Protein AF-A0AB38S8Y3-F1 (afdb_monomer)

pLDDT: mean 78.62, std 20.56, range [37.22, 97.81]

Mean predicted aligned error: 13.57 Å

Secondary structure (DSSP, 8-state):
-----------HHHHHHHHHHHHHHHTT-----------S--PPEEEEETTEEEEE-TT-EEEEEETTEEEEEEEETTEEEETTEEESSHHHHHHHHHHHH-TT-----HHHH-EEEETTEEEEGGGG--

Structure (mmCIF, N/CA/C/O backbone):
data_AF-A0AB38S8Y3-F1
#
_entry.id   AF-A0AB38S8Y3-F1
#
loop_
_atom_site.group_PDB
_atom_site.id
_atom_site.type_symbol
_atom_site.label_atom_id
_atom_site.label_alt_id
_atom_site.label_comp_id
_atom_site.label_asym_id
_atom_site.label_entity_id
_atom_site.label_seq_id
_atom_site.pdbx_PDB_ins_code
_atom_site.Cartn_x
_atom_site.Cartn_y
_atom_site.Cartn_z
_atom_site.occupancy
_atom_site.B_iso_or_equiv
_atom_site.auth_seq_id
_atom_site.auth_comp_id
_atom_site.auth_asym_id
_atom_site.auth_atom_id
_atom_site.pdbx_PDB_model_num
ATOM 1 N N . MET A 1 1 ? -21.973 30.486 16.111 1.00 38.88 1 MET A N 1
ATOM 2 C CA . MET A 1 1 ? -21.300 31.782 16.331 1.00 38.88 1 MET A CA 1
ATOM 3 C C . MET A 1 1 ? -20.128 31.829 15.366 1.00 38.88 1 MET A C 1
ATOM 5 O O . MET A 1 1 ? -19.155 31.127 15.594 1.00 38.88 1 MET A O 1
ATOM 9 N N . SER A 1 2 ? 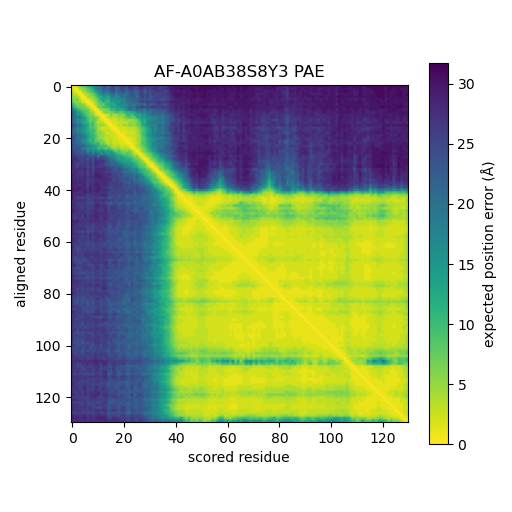-20.275 32.545 14.250 1.00 38.59 2 SER A N 1
ATOM 10 C CA . SER A 1 2 ? -19.247 32.667 13.209 1.00 38.59 2 SER A CA 1
ATOM 11 C C . SER A 1 2 ? -18.833 34.130 13.134 1.00 38.59 2 SER A C 1
ATOM 13 O O . SER A 1 2 ? -19.662 34.977 12.810 1.00 38.59 2 SER A O 1
ATOM 15 N N . ASN A 1 3 ? -17.578 34.436 13.460 1.00 38.09 3 ASN A N 1
ATOM 16 C CA . ASN A 1 3 ? -17.038 35.785 13.316 1.00 38.09 3 ASN A CA 1
ATOM 17 C C . ASN A 1 3 ? -16.595 35.981 11.863 1.00 38.09 3 ASN A C 1
ATOM 19 O O . ASN A 1 3 ? -15.594 35.409 11.443 1.00 38.09 3 ASN A O 1
ATOM 23 N N . SER A 1 4 ? -17.346 36.782 11.105 1.00 45.00 4 SER A N 1
ATOM 24 C CA . SER A 1 4 ? -16.906 37.304 9.807 1.00 45.00 4 SER A CA 1
ATOM 25 C C . SER A 1 4 ? -16.337 38.700 10.036 1.00 45.00 4 SER A C 1
ATOM 27 O O . SER A 1 4 ? -17.055 39.585 10.497 1.00 45.00 4 SER A O 1
ATOM 29 N N . ILE A 1 5 ? -15.045 38.888 9.769 1.00 44.38 5 ILE A N 1
ATOM 30 C CA . ILE A 1 5 ? -14.406 40.207 9.802 1.00 44.38 5 ILE A CA 1
ATOM 31 C C . ILE A 1 5 ? -14.451 40.762 8.378 1.00 44.38 5 ILE A C 1
ATOM 33 O O . ILE A 1 5 ? -13.803 40.223 7.483 1.00 44.38 5 ILE A O 1
ATOM 37 N N . THR A 1 6 ? -15.223 41.826 8.166 1.00 45.88 6 THR A N 1
ATOM 38 C CA . THR A 1 6 ? -15.308 42.536 6.884 1.00 45.88 6 THR A CA 1
ATOM 39 C C . THR A 1 6 ? -14.325 43.706 6.899 1.00 45.88 6 THR A C 1
ATOM 41 O O . THR A 1 6 ? -14.479 44.627 7.700 1.00 45.88 6 THR A O 1
ATOM 44 N N . PHE A 1 7 ? -13.317 43.691 6.025 1.00 46.94 7 PHE A N 1
ATOM 45 C CA . PHE A 1 7 ? -12.397 44.816 5.838 1.00 46.94 7 PHE A CA 1
ATOM 46 C C . PHE A 1 7 ? -12.898 45.702 4.693 1.00 46.94 7 PHE A C 1
ATOM 48 O O . PHE A 1 7 ? -12.947 45.264 3.547 1.00 46.94 7 PHE A O 1
ATOM 55 N N . ASN A 1 8 ? -13.269 46.947 5.000 1.00 49.44 8 ASN A N 1
ATOM 56 C CA . ASN A 1 8 ? -13.592 47.960 3.995 1.00 49.44 8 ASN A CA 1
ATOM 57 C C . ASN A 1 8 ? -12.302 48.715 3.641 1.00 49.44 8 ASN A C 1
ATOM 59 O O . ASN A 1 8 ? -11.798 49.487 4.455 1.00 49.44 8 ASN A O 1
ATOM 63 N N . VAL A 1 9 ? -11.743 48.461 2.456 1.00 50.75 9 VAL A N 1
ATOM 64 C CA . VAL A 1 9 ? -10.497 49.091 1.988 1.00 50.75 9 VAL A CA 1
ATOM 65 C C . VAL A 1 9 ? -10.852 50.165 0.956 1.00 50.75 9 VAL A C 1
ATOM 67 O O . VAL A 1 9 ? -11.151 49.848 -0.190 1.00 50.75 9 VAL A O 1
ATOM 70 N N . THR A 1 10 ? -10.860 51.436 1.366 1.00 55.34 10 THR A N 1
ATOM 71 C CA . THR A 1 10 ? -11.235 52.597 0.525 1.00 55.34 10 THR A CA 1
ATOM 72 C C . THR A 1 10 ? -10.050 53.280 -0.170 1.00 55.34 10 THR A C 1
ATOM 74 O O . THR A 1 10 ? -10.216 54.347 -0.755 1.00 55.34 10 THR A O 1
ATOM 77 N N . ASP A 1 11 ? -8.857 52.689 -0.115 1.00 53.06 11 ASP A N 1
ATOM 78 C CA . ASP A 1 11 ? -7.635 53.255 -0.691 1.00 53.06 11 ASP A CA 1
ATOM 79 C C . ASP A 1 11 ? -7.124 52.349 -1.832 1.00 53.06 11 ASP A C 1
ATOM 81 O O . ASP A 1 11 ? -6.842 51.168 -1.591 1.00 53.06 11 ASP A O 1
ATOM 85 N N . PRO A 1 12 ? -7.019 52.854 -3.079 1.00 54.62 12 PRO A N 1
ATOM 86 C CA . PRO A 1 12 ? -6.633 52.048 -4.236 1.00 54.62 12 PRO A CA 1
ATOM 87 C C . PRO A 1 12 ? -5.191 51.527 -4.153 1.00 54.62 12 PRO A C 1
ATOM 89 O O . PRO A 1 12 ? -4.890 50.493 -4.750 1.00 54.62 12 PRO A O 1
ATOM 92 N N . VAL A 1 13 ? -4.304 52.179 -3.390 1.00 54.59 13 VAL A N 1
ATOM 93 C CA . VAL A 1 13 ? -2.920 51.719 -3.191 1.00 54.59 13 VAL A CA 1
ATOM 94 C C . VAL A 1 13 ? -2.887 50.550 -2.207 1.00 54.59 13 VAL A C 1
ATOM 96 O O . VAL A 1 13 ? -2.222 49.545 -2.468 1.00 54.59 13 VAL A O 1
ATOM 99 N N . LEU A 1 14 ? -3.670 50.624 -1.123 1.00 55.47 14 LEU A N 1
ATOM 100 C CA . LEU A 1 14 ? -3.836 49.495 -0.202 1.00 55.47 14 LEU A CA 1
ATOM 101 C C . LEU A 1 14 ? -4.561 48.322 -0.867 1.00 55.47 14 LEU A C 1
ATOM 103 O O . LEU A 1 14 ? -4.187 47.180 -0.629 1.00 55.47 14 LEU A O 1
ATOM 107 N N . ALA A 1 15 ? -5.561 48.574 -1.714 1.00 55.47 15 ALA A N 1
ATOM 108 C CA . ALA A 1 15 ? -6.262 47.516 -2.442 1.00 55.47 15 ALA A CA 1
ATOM 109 C C . ALA A 1 15 ? -5.309 46.731 -3.359 1.00 55.47 15 ALA A C 1
ATOM 111 O O . ALA A 1 15 ? -5.389 45.506 -3.431 1.00 55.47 15 ALA A O 1
ATOM 112 N N . MET A 1 16 ? -4.357 47.417 -3.999 1.00 54.19 16 MET A N 1
ATOM 113 C CA . MET A 1 16 ? -3.356 46.790 -4.862 1.00 54.19 16 MET A CA 1
ATOM 114 C C . MET A 1 16 ? -2.301 46.015 -4.058 1.00 54.19 16 MET A C 1
ATOM 116 O O . MET A 1 16 ? -1.932 44.910 -4.445 1.00 54.19 16 MET A O 1
ATOM 120 N N . GLN A 1 17 ? -1.878 46.530 -2.897 1.00 55.34 17 GLN A N 1
ATOM 121 C CA . GLN A 1 17 ? -0.973 45.815 -1.988 1.00 55.34 17 GLN A CA 1
ATOM 122 C C . GLN A 1 17 ? -1.639 44.598 -1.336 1.00 55.34 17 GLN A C 1
ATOM 124 O O . GLN A 1 17 ? -0.997 43.562 -1.192 1.00 55.34 17 GLN A O 1
ATOM 129 N N . VAL A 1 18 ? -2.925 44.686 -0.982 1.00 57.38 18 VAL A N 1
ATOM 130 C CA . VAL A 1 18 ? -3.715 43.558 -0.464 1.00 57.38 18 VAL A CA 1
ATOM 131 C C . VAL A 1 18 ? -3.959 42.519 -1.561 1.00 57.38 18 VAL A C 1
ATOM 133 O O . VAL A 1 18 ? -3.810 41.332 -1.290 1.00 57.38 18 VAL A O 1
ATOM 136 N N . ALA A 1 19 ? -4.238 42.927 -2.804 1.00 56.19 19 ALA A N 1
ATOM 137 C CA . ALA A 1 19 ? -4.345 42.008 -3.939 1.00 56.19 19 ALA A CA 1
ATOM 138 C C . ALA A 1 19 ? -3.008 41.312 -4.252 1.00 56.19 19 ALA A C 1
ATOM 140 O O . ALA A 1 19 ? -2.989 40.110 -4.501 1.00 56.19 19 ALA A O 1
ATOM 141 N N . GLU A 1 20 ? -1.880 42.024 -4.175 1.00 56.47 20 GLU A N 1
ATOM 142 C CA . GLU A 1 20 ? -0.549 41.430 -4.339 1.00 56.47 20 GLU A CA 1
ATOM 143 C C . GLU A 1 20 ? -0.200 40.489 -3.172 1.00 56.47 20 GLU A C 1
ATOM 145 O O . GLU A 1 20 ? 0.420 39.444 -3.375 1.00 56.47 20 GLU A O 1
ATOM 150 N N . LEU A 1 21 ? -0.640 40.808 -1.949 1.00 54.50 21 LEU A N 1
ATOM 151 C CA . LEU A 1 21 ? -0.472 39.946 -0.781 1.00 54.50 21 LEU A CA 1
ATOM 152 C C . LEU A 1 21 ? -1.321 38.669 -0.892 1.00 54.50 21 LEU A C 1
ATOM 154 O O . LEU A 1 21 ? -0.808 37.593 -0.596 1.00 54.50 21 LEU A O 1
ATOM 158 N N . ILE A 1 22 ? -2.569 38.769 -1.370 1.00 57.31 22 ILE A N 1
ATOM 159 C CA . ILE A 1 22 ? -3.446 37.623 -1.665 1.00 57.31 22 ILE A CA 1
ATOM 160 C C . ILE A 1 22 ? -2.842 36.780 -2.794 1.00 57.31 22 ILE A C 1
ATOM 162 O O . ILE A 1 22 ? -2.685 35.578 -2.613 1.00 57.31 22 ILE A O 1
ATOM 166 N N . ALA A 1 23 ? -2.371 37.385 -3.889 1.00 55.56 23 ALA A N 1
ATOM 167 C CA . ALA A 1 23 ? -1.695 36.668 -4.975 1.00 55.56 23 ALA A CA 1
ATOM 168 C C . ALA A 1 23 ? -0.396 35.973 -4.514 1.00 55.56 23 ALA A C 1
ATOM 170 O O . ALA A 1 23 ? -0.067 34.885 -4.984 1.00 55.56 23 ALA A O 1
ATOM 171 N N . ARG A 1 24 ? 0.339 36.551 -3.552 1.00 51.84 24 ARG A N 1
ATOM 172 C CA . ARG A 1 24 ? 1.518 35.917 -2.930 1.00 51.84 24 ARG A CA 1
ATOM 173 C C . ARG A 1 24 ? 1.157 34.808 -1.935 1.00 51.84 24 ARG A C 1
ATOM 175 O O . ARG A 1 24 ? 1.982 33.917 -1.730 1.00 51.84 24 ARG A O 1
ATOM 182 N N . TYR A 1 25 ? -0.028 34.851 -1.322 1.00 47.56 25 TYR A N 1
ATOM 183 C CA . TYR A 1 25 ? -0.520 33.816 -0.404 1.00 47.56 25 TYR A CA 1
ATOM 184 C C . TYR A 1 25 ? -1.177 32.648 -1.156 1.00 47.56 25 TYR A C 1
ATOM 186 O O . TYR A 1 25 ? -0.935 31.493 -0.818 1.00 47.56 25 TYR A O 1
ATOM 194 N N . GLU A 1 26 ? -1.904 32.924 -2.240 1.00 49.19 26 GLU A N 1
ATOM 195 C CA . GLU A 1 26 ? -2.407 31.914 -3.182 1.00 49.19 26 GLU A CA 1
ATOM 196 C C . GLU A 1 26 ? -1.280 31.343 -4.067 1.00 49.19 26 GLU A C 1
ATOM 198 O O . GLU A 1 26 ? -1.340 30.195 -4.501 1.00 49.19 26 GLU A O 1
ATOM 203 N N . GLY A 1 27 ? -0.187 32.094 -4.252 1.00 43.66 27 GLY A N 1
ATOM 204 C CA . GLY A 1 27 ? 1.024 31.688 -4.975 1.00 43.66 27 GLY A CA 1
ATOM 205 C C . GLY A 1 27 ? 2.055 30.887 -4.165 1.00 43.66 27 GLY A C 1
ATOM 206 O O . GLY A 1 27 ? 3.132 30.584 -4.679 1.00 43.66 27 GLY A O 1
ATOM 207 N N . LYS A 1 28 ? 1.760 30.525 -2.909 1.00 42.38 28 LYS A N 1
ATOM 208 C CA . LYS A 1 28 ? 2.576 29.600 -2.098 1.00 42.38 28 LYS A CA 1
ATOM 209 C C . LYS A 1 28 ? 1.767 28.394 -1.637 1.00 42.38 28 LYS A C 1
ATOM 211 O O . LYS A 1 28 ? 1.868 27.949 -0.49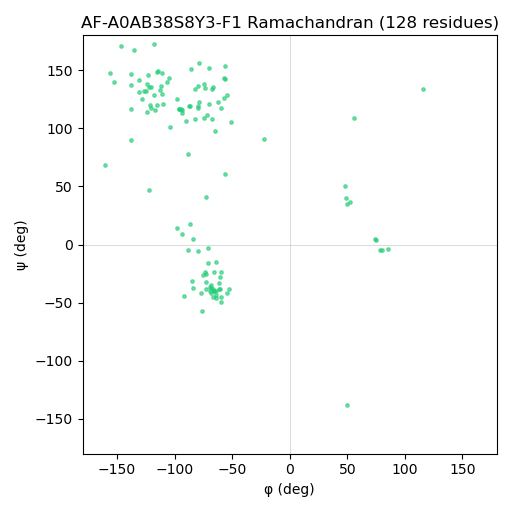7 1.00 42.38 28 LYS A O 1
ATOM 216 N N . SER A 1 29 ? 1.026 27.802 -2.567 1.00 37.22 29 SER A N 1
ATOM 217 C CA . SER A 1 29 ? 0.767 26.372 -2.488 1.00 37.22 29 SER A CA 1
ATOM 218 C C . SER A 1 29 ? 2.100 25.640 -2.668 1.00 37.22 29 SER A C 1
ATOM 220 O O . SER A 1 29 ? 2.569 25.420 -3.779 1.00 37.22 29 SER A O 1
ATOM 222 N N . THR A 1 30 ? 2.726 25.238 -1.563 1.00 44.03 30 THR A N 1
ATOM 223 C CA . THR A 1 30 ? 3.696 24.134 -1.540 1.00 44.03 30 THR A CA 1
ATOM 224 C C . THR A 1 30 ? 2.976 22.787 -1.688 1.00 44.03 30 THR A C 1
ATOM 226 O O . THR A 1 30 ? 3.320 21.803 -1.035 1.00 44.03 30 THR A O 1
ATOM 229 N N . ALA A 1 31 ? 1.966 22.716 -2.560 1.00 47.56 31 ALA A N 1
ATOM 230 C CA . ALA A 1 31 ? 1.571 21.448 -3.137 1.00 47.56 31 ALA A CA 1
ATOM 231 C C . ALA A 1 31 ? 2.721 20.990 -4.048 1.00 47.56 31 ALA A C 1
ATOM 233 O O . ALA A 1 31 ? 3.254 21.800 -4.815 1.00 47.56 31 ALA A O 1
ATOM 234 N N . PRO A 1 32 ? 3.158 19.723 -3.976 1.00 37.97 32 PRO A N 1
ATOM 235 C CA . PRO A 1 32 ? 4.107 19.217 -4.950 1.00 37.97 32 PRO A CA 1
ATOM 236 C C . PRO A 1 32 ? 3.488 19.408 -6.334 1.00 37.97 32 PRO A C 1
ATOM 238 O O . PRO A 1 32 ? 2.356 18.992 -6.554 1.00 37.97 32 PRO A O 1
ATOM 241 N N . LYS A 1 33 ? 4.238 20.080 -7.213 1.00 37.69 33 LYS A N 1
ATOM 242 C CA . LYS A 1 33 ? 4.028 20.241 -8.656 1.00 37.69 33 LYS A CA 1
ATOM 243 C C . LYS A 1 33 ? 3.148 19.124 -9.239 1.00 37.69 33 LYS A C 1
ATOM 245 O O . LYS A 1 33 ? 3.649 18.079 -9.649 1.00 37.69 33 LYS A O 1
ATOM 250 N N . ALA A 1 34 ? 1.839 19.351 -9.257 1.00 48.50 34 ALA A N 1
ATOM 251 C CA . ALA A 1 34 ? 0.868 18.474 -9.884 1.00 48.50 34 ALA A CA 1
ATOM 252 C C . ALA A 1 34 ? 0.734 18.915 -11.337 1.00 48.50 34 ALA A C 1
ATOM 254 O O . ALA A 1 34 ? -0.192 19.633 -11.678 1.00 48.50 34 ALA A O 1
ATOM 255 N N . GLU A 1 35 ? 1.702 18.545 -12.174 1.00 49.81 35 GLU A N 1
ATOM 256 C CA . GLU A 1 35 ? 1.581 18.700 -13.627 1.00 49.81 35 GLU A CA 1
ATOM 257 C C . GLU A 1 35 ? 2.576 17.785 -14.347 1.00 49.81 35 GLU A C 1
ATOM 259 O O . GLU A 1 35 ? 3.558 18.203 -14.956 1.00 49.81 35 GLU A O 1
ATOM 264 N N . GLN A 1 36 ? 2.315 16.485 -14.235 1.00 40.28 36 GLN A N 1
ATOM 265 C CA . GLN A 1 36 ? 2.551 15.539 -15.319 1.00 40.28 36 GLN A CA 1
ATOM 266 C C . GLN A 1 36 ? 1.341 14.612 -15.350 1.00 40.28 36 GLN A C 1
ATOM 268 O O . GLN A 1 36 ? 1.296 13.598 -14.660 1.00 40.28 36 GLN A O 1
ATOM 273 N N . GLN A 1 37 ? 0.324 14.993 -16.117 1.00 50.59 37 GLN A N 1
ATOM 274 C CA . GLN A 1 37 ? -0.663 14.038 -16.605 1.00 50.59 37 GLN A CA 1
ATOM 275 C C . GLN A 1 37 ? 0.119 12.999 -17.431 1.00 50.59 37 GLN A C 1
ATOM 277 O O . GLN A 1 37 ? 0.773 13.402 -18.398 1.00 50.59 37 GLN A O 1
ATOM 282 N N . PRO A 1 38 ? 0.152 11.699 -17.074 1.00 49.00 38 PRO A N 1
ATOM 283 C CA . PRO A 1 38 ? 0.892 10.739 -17.875 1.00 49.00 38 PRO A CA 1
ATOM 284 C C . PRO A 1 38 ? 0.149 10.502 -19.189 1.00 49.00 38 PRO A C 1
ATOM 286 O O . PRO A 1 38 ? -0.931 9.914 -19.226 1.00 49.00 38 PRO A O 1
ATOM 289 N N . THR A 1 39 ? 0.760 10.969 -20.268 1.00 58.31 39 THR A N 1
ATOM 290 C CA . THR A 1 39 ? 0.609 10.437 -21.618 1.00 58.31 39 THR A CA 1
ATOM 291 C C . THR A 1 39 ? 0.921 8.930 -21.605 1.00 58.31 39 THR A C 1
ATOM 293 O O . THR A 1 39 ? 1.940 8.495 -21.069 1.00 58.31 39 THR A O 1
ATOM 296 N N . GLU A 1 40 ? -0.001 8.142 -22.164 1.00 60.62 40 GLU A N 1
ATOM 297 C CA . GLU A 1 40 ? 0.053 6.684 -22.372 1.00 60.62 40 GLU A CA 1
ATOM 298 C C . GLU A 1 40 ? 0.298 5.767 -21.151 1.00 60.62 40 GLU A C 1
ATOM 300 O O . GLU A 1 40 ? 1.420 5.556 -20.675 1.00 60.62 40 GLU A O 1
ATOM 305 N N . GLY A 1 41 ? -0.780 5.064 -20.783 1.00 62.28 41 GLY A N 1
ATOM 306 C CA . GLY A 1 41 ? -0.754 3.625 -20.517 1.00 62.28 41 GLY A CA 1
ATOM 307 C C . GLY A 1 41 ? -1.060 3.212 -19.082 1.00 62.28 41 GLY A C 1
ATOM 308 O O . GLY A 1 41 ? -0.452 3.734 -18.152 1.00 62.28 41 GLY A O 1
ATOM 309 N N . ASN A 1 42 ? -1.929 2.198 -18.955 1.00 81.56 42 ASN A N 1
ATOM 310 C CA . ASN A 1 42 ? -2.234 1.377 -17.774 1.00 81.56 42 ASN A CA 1
ATOM 311 C C . ASN A 1 42 ? -0.967 0.698 -17.203 1.00 81.56 42 ASN A C 1
ATOM 313 O O . ASN A 1 42 ? -0.846 -0.528 -17.196 1.00 81.56 42 ASN A O 1
ATOM 317 N N . LYS A 1 43 ? 0.021 1.492 -16.783 1.00 88.06 43 LYS A N 1
ATOM 318 C CA . LYS A 1 43 ? 1.335 1.020 -16.345 1.00 88.06 43 LYS A CA 1
ATOM 319 C C . LYS A 1 43 ? 1.217 0.359 -14.973 1.00 88.06 43 LYS A C 1
ATOM 321 O O . LYS A 1 43 ? 0.578 0.936 -14.083 1.00 88.06 43 LYS A O 1
ATOM 326 N N . PRO A 1 44 ? 1.843 -0.812 -14.775 1.00 91.12 44 PRO A N 1
ATOM 327 C CA . PRO A 1 44 ? 1.912 -1.422 -13.463 1.00 91.12 44 PRO A CA 1
ATOM 328 C C . PRO A 1 44 ? 2.835 -0.612 -12.550 1.00 91.12 44 PRO A C 1
ATOM 330 O O . PRO A 1 44 ? 3.790 0.023 -13.001 1.00 91.12 44 PRO A O 1
ATOM 333 N N . LEU A 1 45 ? 2.573 -0.665 -11.249 1.00 91.25 45 LEU A N 1
ATOM 334 C CA . LEU A 1 45 ? 3.553 -0.293 -10.239 1.00 91.25 45 LEU A CA 1
ATOM 335 C C . LEU A 1 45 ? 4.641 -1.365 -10.224 1.00 91.25 45 LEU A C 1
ATOM 337 O O . LEU A 1 45 ? 4.352 -2.536 -9.982 1.00 91.25 45 LEU A O 1
ATOM 341 N N . VAL A 1 46 ? 5.882 -0.955 -10.470 1.00 91.00 46 VAL A N 1
ATOM 342 C CA . VAL A 1 46 ? 7.048 -1.841 -10.481 1.00 91.00 46 VAL A CA 1
ATOM 343 C C . VAL A 1 46 ? 7.954 -1.485 -9.313 1.00 91.00 46 VAL A C 1
ATOM 345 O O . VAL A 1 46 ? 8.269 -0.318 -9.090 1.00 91.00 46 VAL A O 1
ATOM 348 N N . GLY A 1 47 ? 8.396 -2.497 -8.576 1.00 88.12 47 GLY A N 1
ATOM 349 C CA . GLY A 1 47 ? 9.332 -2.335 -7.473 1.00 88.12 47 GLY A CA 1
ATOM 350 C C . GLY A 1 47 ? 10.266 -3.525 -7.334 1.00 88.12 47 GLY A C 1
ATOM 351 O O . GLY A 1 47 ? 10.081 -4.561 -7.971 1.00 88.12 47 GLY A O 1
ATOM 352 N N . ILE A 1 48 ? 11.274 -3.367 -6.479 1.00 85.56 48 ILE A N 1
ATOM 353 C CA . ILE A 1 48 ? 12.170 -4.448 -6.072 1.00 85.56 48 ILE A CA 1
ATOM 354 C C . ILE A 1 48 ? 12.026 -4.644 -4.565 1.00 85.56 48 ILE A C 1
ATOM 356 O O . ILE A 1 48 ? 12.150 -3.693 -3.794 1.00 85.56 48 ILE A O 1
ATOM 360 N N . THR A 1 49 ? 11.801 -5.882 -4.140 1.00 82.00 49 THR A N 1
ATOM 361 C CA . THR A 1 49 ? 11.777 -6.282 -2.729 1.00 82.00 49 THR A CA 1
ATOM 362 C C . THR A 1 49 ? 12.503 -7.608 -2.571 1.00 82.00 49 THR A C 1
ATOM 364 O O . THR A 1 49 ? 12.367 -8.494 -3.408 1.00 82.00 49 THR A O 1
ATOM 367 N N . ASN A 1 50 ? 13.331 -7.743 -1.534 1.00 82.25 50 ASN A N 1
ATOM 368 C CA . ASN A 1 50 ? 14.160 -8.937 -1.307 1.00 82.25 50 ASN A CA 1
ATOM 369 C C . ASN A 1 50 ? 14.962 -9.387 -2.553 1.00 82.25 50 ASN A C 1
ATOM 371 O O . ASN A 1 50 ? 15.134 -10.578 -2.792 1.00 82.25 50 ASN A O 1
ATOM 375 N N . GLY A 1 51 ? 15.426 -8.430 -3.368 1.00 84.50 51 GLY A N 1
ATOM 376 C CA . GLY A 1 51 ? 16.172 -8.697 -4.607 1.00 84.50 51 GLY A CA 1
ATOM 377 C C . GLY A 1 51 ? 15.330 -9.210 -5.781 1.00 84.50 51 GLY A C 1
ATOM 378 O O . GLY A 1 51 ? 15.888 -9.528 -6.826 1.00 84.50 51 GLY A O 1
ATOM 379 N N . ARG A 1 52 ? 14.006 -9.275 -5.629 1.00 86.44 52 ARG A N 1
ATOM 380 C CA . ARG A 1 52 ? 13.058 -9.782 -6.624 1.00 86.44 52 ARG A CA 1
ATOM 381 C C . ARG A 1 52 ? 12.142 -8.682 -7.127 1.00 86.44 52 ARG A C 1
ATOM 383 O O . ARG A 1 52 ? 11.833 -7.731 -6.402 1.00 86.44 52 ARG A O 1
ATOM 390 N N . ARG A 1 53 ? 11.716 -8.811 -8.381 1.00 88.81 53 ARG A N 1
ATOM 391 C CA . ARG A 1 53 ? 10.822 -7.853 -9.027 1.00 88.81 53 ARG A CA 1
ATOM 392 C C . ARG A 1 53 ? 9.389 -8.111 -8.586 1.00 88.81 53 ARG A C 1
ATOM 394 O O . ARG A 1 53 ? 8.946 -9.249 -8.534 1.00 88.81 53 ARG A O 1
ATOM 401 N N . VAL A 1 54 ? 8.675 -7.036 -8.283 1.00 92.12 54 VAL A N 1
ATOM 402 C CA . VAL A 1 54 ? 7.237 -7.058 -8.032 1.00 92.12 54 VAL A CA 1
ATOM 403 C C . VAL A 1 54 ? 6.560 -6.147 -9.031 1.00 92.12 54 VAL A C 1
ATOM 405 O O . VAL A 1 54 ? 7.016 -5.024 -9.257 1.00 92.12 54 VAL A O 1
ATOM 408 N N . GLU A 1 55 ? 5.457 -6.631 -9.588 1.00 92.88 55 GLU A N 1
ATOM 409 C CA . GLU A 1 55 ? 4.578 -5.857 -10.450 1.00 92.88 55 GLU A CA 1
ATOM 410 C C . GLU A 1 55 ? 3.148 -5.914 -9.943 1.00 92.88 55 GLU A C 1
ATOM 412 O O . GLU A 1 55 ? 2.610 -6.984 -9.656 1.00 92.88 55 GLU A O 1
ATOM 417 N N . ILE A 1 56 ? 2.518 -4.748 -9.854 1.00 93.19 56 ILE A N 1
ATOM 418 C CA . ILE A 1 56 ? 1.109 -4.630 -9.503 1.00 93.19 56 ILE A CA 1
ATOM 419 C C . ILE A 1 56 ? 0.395 -3.919 -10.649 1.00 93.19 56 ILE A C 1
ATOM 421 O O . ILE A 1 56 ? 0.769 -2.786 -10.959 1.00 93.19 56 ILE A O 1
ATOM 425 N N . PRO A 1 57 ? -0.609 -4.545 -11.284 1.00 93.44 57 PRO A N 1
ATOM 426 C CA . PRO A 1 57 ? -1.334 -3.946 -12.397 1.00 93.44 57 PRO A CA 1
ATOM 427 C C . PRO A 1 57 ? -1.964 -2.593 -12.058 1.00 93.44 57 PRO A C 1
ATOM 429 O O . PRO A 1 57 ? -2.322 -2.309 -10.915 1.00 93.44 57 PRO A O 1
ATOM 432 N N . HIS A 1 58 ? -2.150 -1.770 -13.087 1.00 93.06 58 HIS A N 1
ATOM 433 C CA . HIS A 1 58 ? -3.005 -0.594 -12.989 1.00 93.06 58 HIS A CA 1
ATOM 434 C C . HIS A 1 58 ? -4.435 -0.978 -12.573 1.00 93.06 58 HIS A C 1
ATOM 436 O O . HIS A 1 58 ? -4.954 -2.007 -13.000 1.00 93.06 58 HIS A O 1
ATOM 442 N N . GLY A 1 59 ? -5.074 -0.135 -11.762 1.00 92.56 59 GLY A N 1
ATOM 443 C CA . GLY A 1 59 ? -6.426 -0.337 -11.247 1.00 92.56 59 GLY A CA 1
ATOM 444 C C . GLY A 1 59 ? -6.501 -1.283 -10.048 1.00 92.56 59 GLY A C 1
ATOM 445 O O . GLY A 1 59 ? -7.572 -1.437 -9.465 1.00 92.56 59 GLY A O 1
ATOM 446 N N . GLU A 1 60 ? -5.388 -1.903 -9.646 1.00 95.38 60 GLU A N 1
ATOM 447 C CA . GLU A 1 60 ? -5.372 -2.796 -8.494 1.00 95.38 60 GLU A CA 1
ATOM 448 C C . GLU A 1 60 ? -5.626 -2.029 -7.189 1.00 95.38 60 GLU A C 1
ATOM 450 O O . GLU A 1 60 ? -5.018 -0.983 -6.938 1.00 95.38 60 GLU A O 1
ATOM 455 N N . GLN A 1 61 ? -6.487 -2.586 -6.335 1.00 96.44 61 GLN A N 1
ATOM 456 C CA . GLN A 1 61 ? -6.740 -2.057 -4.999 1.00 96.44 61 GLN A CA 1
ATOM 457 C C . GLN A 1 61 ? -5.678 -2.526 -4.006 1.00 96.44 61 GLN A C 1
ATOM 459 O O . GLN A 1 61 ? -5.359 -3.713 -3.903 1.00 96.44 61 GLN A O 1
ATOM 464 N N . LEU A 1 62 ? -5.190 -1.574 -3.221 1.00 97.38 62 LEU A N 1
ATOM 465 C CA . LEU A 1 62 ? -4.337 -1.799 -2.070 1.00 97.38 62 LEU A CA 1
ATOM 466 C C . LEU A 1 62 ? -5.151 -1.616 -0.792 1.00 97.38 62 LEU A C 1
ATOM 468 O O . LEU A 1 62 ? -5.997 -0.723 -0.708 1.00 97.38 62 LEU A O 1
ATOM 472 N N . TRP A 1 63 ? -4.859 -2.429 0.216 1.00 97.81 63 TRP A N 1
ATOM 473 C CA . TRP A 1 63 ? -5.513 -2.361 1.517 1.00 97.81 63 TRP A CA 1
ATOM 474 C C . TRP A 1 63 ? -4.523 -2.537 2.664 1.00 97.81 63 TRP A C 1
ATOM 476 O O . TRP A 1 63 ? -3.551 -3.291 2.565 1.00 97.81 63 TRP A O 1
ATOM 486 N N . HIS A 1 64 ? -4.787 -1.869 3.779 1.00 97.06 64 HIS A N 1
ATOM 487 C CA . HIS A 1 64 ? -4.133 -2.136 5.051 1.00 97.06 64 HIS A CA 1
ATOM 488 C C . HIS A 1 64 ? -5.051 -1.743 6.213 1.00 97.06 64 HIS A C 1
ATOM 490 O O . HIS A 1 64 ? -5.679 -0.689 6.158 1.00 97.06 64 HIS A O 1
ATOM 496 N N . ASN A 1 65 ? -5.087 -2.543 7.280 1.00 96.38 65 ASN A N 1
ATOM 497 C CA . ASN A 1 65 ? -5.728 -2.15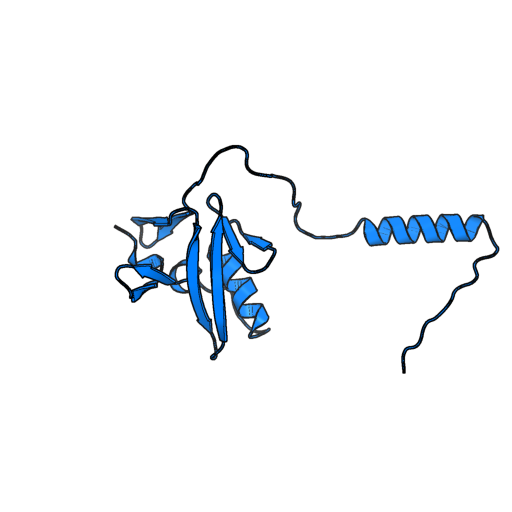0 8.535 1.00 96.38 65 ASN A CA 1
ATOM 498 C C . ASN A 1 65 ? -4.682 -1.585 9.497 1.00 96.38 65 ASN A C 1
ATOM 500 O O . ASN A 1 65 ? -3.780 -2.308 9.925 1.00 96.38 65 ASN A O 1
ATOM 504 N N . TYR A 1 66 ? -4.814 -0.310 9.855 1.00 95.12 66 TYR A N 1
ATOM 505 C CA . TYR A 1 66 ? -3.929 0.351 10.806 1.00 95.12 66 TYR A CA 1
ATOM 506 C C . TYR A 1 66 ? -4.720 0.877 11.997 1.00 95.12 66 TYR A C 1
ATOM 508 O O . TYR A 1 66 ? -5.577 1.742 11.843 1.00 95.12 66 TYR A O 1
ATOM 516 N N . LEU A 1 67 ? -4.421 0.358 13.193 1.00 94.00 67 LEU A N 1
ATOM 517 C CA . LEU A 1 67 ? -5.084 0.737 14.451 1.00 94.00 67 LEU A CA 1
ATOM 518 C C . LEU A 1 67 ? -6.623 0.642 14.386 1.00 94.00 67 LEU A C 1
ATOM 520 O O . LEU A 1 67 ? -7.324 1.460 14.973 1.00 94.00 67 LEU A O 1
ATOM 524 N N . GLY A 1 68 ? -7.146 -0.360 13.672 1.00 95.44 68 GLY A N 1
ATOM 525 C CA . GLY A 1 68 ? -8.586 -0.567 13.498 1.00 95.44 68 GLY A CA 1
ATOM 526 C C . GLY A 1 68 ? -9.211 0.233 12.353 1.00 95.44 68 GLY A C 1
ATOM 527 O O . GLY A 1 68 ? -10.384 0.024 12.061 1.00 95.44 68 GLY A O 1
ATOM 528 N N . THR A 1 69 ? -8.446 1.088 11.673 1.00 95.81 69 THR A N 1
ATOM 529 C CA . THR A 1 69 ? -8.908 1.839 10.501 1.00 95.81 69 THR A CA 1
ATOM 530 C C . THR A 1 69 ? -8.470 1.146 9.217 1.00 95.81 69 THR A C 1
ATOM 532 O O . THR A 1 69 ? -7.277 0.915 9.003 1.00 95.81 69 THR A O 1
ATOM 535 N N . ASP A 1 70 ? -9.430 0.856 8.342 1.00 96.94 70 ASP A N 1
ATOM 536 C CA . ASP A 1 70 ? -9.160 0.339 7.003 1.00 96.94 70 ASP A CA 1
ATOM 537 C C . ASP A 1 70 ? -8.740 1.469 6.060 1.00 96.94 70 ASP A C 1
ATOM 539 O O . ASP A 1 70 ? -9.453 2.453 5.864 1.00 96.94 70 ASP A O 1
ATOM 543 N N . LEU A 1 71 ? -7.559 1.315 5.471 1.00 96.75 71 LEU A N 1
ATOM 544 C CA . LEU A 1 71 ? -6.962 2.252 4.531 1.00 96.75 71 LEU A CA 1
ATOM 545 C C . LEU A 1 71 ? -6.939 1.615 3.147 1.00 96.75 71 LEU A C 1
ATOM 547 O O . LEU A 1 71 ? -6.449 0.496 2.979 1.00 96.75 71 LEU A O 1
ATOM 551 N N . HIS A 1 72 ? -7.431 2.353 2.154 1.00 97.44 72 HIS A N 1
ATOM 552 C CA . HIS A 1 72 ? -7.532 1.894 0.774 1.00 97.44 72 HIS A CA 1
ATOM 553 C C . HIS A 1 72 ? -6.777 2.825 -0.167 1.00 97.44 72 HIS A C 1
ATOM 555 O O . HIS A 1 72 ? -6.903 4.044 -0.078 1.00 97.44 72 HIS A O 1
ATOM 561 N N . ALA A 1 73 ? -6.025 2.242 -1.093 1.00 97.00 73 ALA A N 1
ATOM 562 C CA . ALA A 1 73 ? -5.356 2.961 -2.168 1.00 97.00 73 ALA A CA 1
ATOM 563 C C . ALA A 1 73 ? -5.545 2.210 -3.494 1.00 97.00 73 ALA A C 1
ATOM 565 O O . ALA A 1 73 ? -5.994 1.067 -3.506 1.00 97.00 73 ALA A O 1
ATOM 566 N N . THR A 1 74 ? -5.220 2.844 -4.615 1.00 96.81 74 THR A N 1
ATOM 567 C CA . THR A 1 74 ? -5.315 2.240 -5.953 1.00 96.81 74 THR A CA 1
ATOM 568 C C . THR A 1 74 ? -4.020 2.463 -6.714 1.00 96.81 74 THR A C 1
ATOM 570 O O . THR A 1 74 ? -3.414 3.528 -6.609 1.00 96.81 74 THR A O 1
ATOM 573 N N . VAL A 1 75 ? -3.577 1.477 -7.490 1.00 95.44 75 VAL A N 1
ATOM 574 C CA . VAL A 1 75 ? -2.431 1.651 -8.386 1.00 95.44 75 VAL A CA 1
ATOM 575 C C . VAL A 1 75 ? -2.865 2.381 -9.654 1.00 95.44 75 VAL A C 1
ATOM 577 O O . VAL A 1 75 ? -3.651 1.875 -10.450 1.00 95.44 75 VAL A O 1
ATOM 580 N N . GLU A 1 76 ? -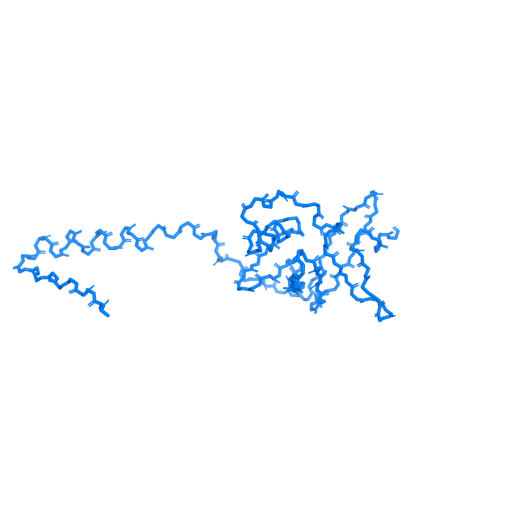2.311 3.564 -9.886 1.00 93.00 76 GLU A N 1
ATOM 581 C CA . GLU A 1 76 ? -2.597 4.390 -11.051 1.00 93.00 76 GLU A CA 1
ATOM 582 C C . GLU A 1 76 ? -1.333 4.743 -11.828 1.00 93.00 76 GLU A C 1
ATOM 584 O O . GLU A 1 76 ? -0.487 5.478 -11.332 1.00 93.00 76 GLU A O 1
ATOM 589 N N . ASN A 1 77 ? -1.211 4.234 -13.060 1.00 89.50 77 ASN A N 1
ATOM 590 C CA . ASN A 1 77 ? -0.106 4.525 -13.977 1.00 89.50 77 ASN A CA 1
ATOM 591 C C . ASN A 1 77 ? 1.285 4.404 -13.330 1.00 89.50 77 ASN A C 1
ATOM 593 O O . ASN A 1 77 ? 2.109 5.312 -13.414 1.00 89.50 77 ASN A O 1
ATOM 597 N N . GLY A 1 78 ? 1.536 3.277 -12.659 1.00 89.19 78 GLY A N 1
ATOM 598 C CA . GLY A 1 78 ? 2.791 3.012 -11.954 1.00 89.19 78 GLY A CA 1
ATOM 599 C C . GLY A 1 78 ? 2.973 3.761 -10.632 1.00 89.19 78 GLY A C 1
ATOM 600 O O . GLY A 1 78 ? 4.020 3.639 -10.005 1.00 89.19 78 GLY A O 1
ATOM 601 N N . MET A 1 79 ? 1.965 4.510 -10.194 1.00 94.12 79 MET A N 1
ATOM 602 C CA . MET A 1 79 ? 1.947 5.262 -8.943 1.00 94.12 79 MET A CA 1
ATOM 603 C C . MET A 1 79 ? 0.830 4.751 -8.032 1.00 94.12 79 MET A C 1
ATOM 605 O O . MET A 1 79 ? 0.013 3.925 -8.431 1.00 94.12 79 MET A O 1
ATOM 609 N N . ILE A 1 80 ? 0.784 5.227 -6.792 1.00 94.94 80 ILE A N 1
ATOM 610 C CA . ILE A 1 80 ? -0.287 4.894 -5.849 1.00 94.94 80 ILE A CA 1
ATOM 611 C C . ILE A 1 80 ? -1.147 6.125 -5.626 1.00 94.94 80 ILE A C 1
ATOM 613 O O . ILE A 1 80 ? -0.651 7.145 -5.155 1.00 94.94 80 ILE A O 1
ATOM 617 N N . ARG A 1 81 ? -2.438 6.019 -5.927 1.00 96.25 81 ARG A N 1
ATOM 618 C CA . ARG A 1 81 ? -3.457 6.977 -5.515 1.00 96.25 81 ARG A CA 1
ATOM 619 C C . ARG A 1 81 ? -3.992 6.588 -4.141 1.00 96.25 81 ARG A C 1
ATOM 621 O O . ARG A 1 81 ? -4.551 5.507 -3.983 1.00 96.25 81 ARG A O 1
ATOM 628 N N . PHE A 1 82 ? -3.837 7.468 -3.165 1.00 95.50 82 PHE A N 1
ATOM 629 C CA . PHE A 1 82 ? -4.459 7.360 -1.847 1.00 95.50 82 PHE A CA 1
ATOM 630 C C . PHE A 1 82 ? -5.169 8.683 -1.565 1.00 95.50 82 PHE A C 1
ATOM 632 O O . PHE A 1 82 ? -4.544 9.741 -1.679 1.00 95.50 82 PHE A O 1
ATOM 639 N N . GLU A 1 83 ? -6.465 8.620 -1.247 1.00 92.25 83 GLU A N 1
ATOM 640 C CA . GLU A 1 83 ? -7.356 9.792 -1.278 1.00 92.25 83 GLU A CA 1
ATOM 641 C C . GLU A 1 83 ? -7.217 10.537 -2.629 1.00 92.25 83 GLU A C 1
ATOM 643 O O . GLU A 1 83 ? -7.090 9.902 -3.679 1.00 92.25 83 GLU A O 1
ATOM 648 N N . ASP A 1 84 ? -7.183 11.870 -2.620 1.00 90.12 84 ASP A N 1
ATOM 649 C CA . ASP A 1 84 ? -7.051 12.710 -3.820 1.00 90.12 84 ASP A CA 1
ATOM 650 C C . ASP A 1 84 ? -5.589 12.954 -4.243 1.00 90.12 84 ASP A C 1
ATOM 652 O O . ASP A 1 84 ? -5.282 13.899 -4.975 1.00 90.12 84 ASP A O 1
ATOM 656 N N . LYS A 1 85 ? -4.643 12.140 -3.754 1.00 92.56 85 LYS A N 1
ATOM 657 C CA . LYS A 1 85 ? -3.202 12.344 -3.960 1.00 92.56 85 LYS A CA 1
ATOM 658 C C . LYS A 1 85 ? -2.543 11.136 -4.606 1.00 92.56 85 LYS A C 1
ATOM 660 O O . LYS A 1 85 ? -2.896 9.992 -4.338 1.00 92.56 85 LYS A O 1
ATOM 665 N N . ILE A 1 86 ? -1.546 11.410 -5.445 1.00 94.25 86 ILE A N 1
ATOM 666 C CA . ILE A 1 86 ? -0.751 10.401 -6.148 1.00 94.25 86 ILE A CA 1
ATOM 667 C C . ILE A 1 86 ? 0.674 10.407 -5.595 1.00 94.25 86 ILE A C 1
ATOM 669 O O . ILE A 1 86 ? 1.278 11.461 -5.393 1.00 94.25 86 ILE A O 1
ATOM 673 N N . TYR A 1 87 ? 1.209 9.214 -5.366 1.00 93.69 87 TYR A N 1
ATOM 674 C CA . TYR A 1 87 ? 2.517 8.981 -4.778 1.00 93.69 87 TYR A CA 1
ATOM 675 C C . TYR A 1 87 ? 3.366 8.107 -5.694 1.00 93.69 87 TYR A C 1
ATOM 677 O O . TYR A 1 87 ? 2.941 7.039 -6.129 1.00 93.69 87 TYR A O 1
ATOM 685 N N . ASP A 1 88 ? 4.605 8.533 -5.915 1.00 91.31 88 ASP A N 1
ATOM 686 C CA . ASP A 1 88 ? 5.602 7.832 -6.733 1.00 91.31 88 ASP A CA 1
ATOM 687 C C . ASP A 1 88 ? 6.155 6.545 -6.094 1.00 91.31 88 ASP A C 1
ATOM 689 O O . ASP A 1 88 ? 6.988 5.863 -6.686 1.00 91.31 88 ASP A O 1
ATOM 693 N N . SER A 1 89 ? 5.749 6.222 -4.862 1.00 91.25 89 SER A N 1
ATOM 694 C CA . SER A 1 89 ? 6.266 5.067 -4.134 1.00 91.25 89 SER A CA 1
ATOM 695 C C . SER A 1 89 ? 5.302 4.548 -3.057 1.00 91.25 89 SER A C 1
ATOM 697 O O . SER A 1 89 ? 4.636 5.343 -2.379 1.00 91.25 89 SER A O 1
ATOM 699 N N . PRO A 1 90 ? 5.291 3.221 -2.806 1.00 94.19 90 PRO A N 1
ATOM 700 C CA . PRO A 1 90 ? 4.502 2.603 -1.735 1.00 94.19 90 PRO A CA 1
ATOM 701 C C . PRO A 1 90 ? 4.752 3.192 -0.356 1.00 94.19 90 PRO A C 1
ATOM 703 O O . PRO A 1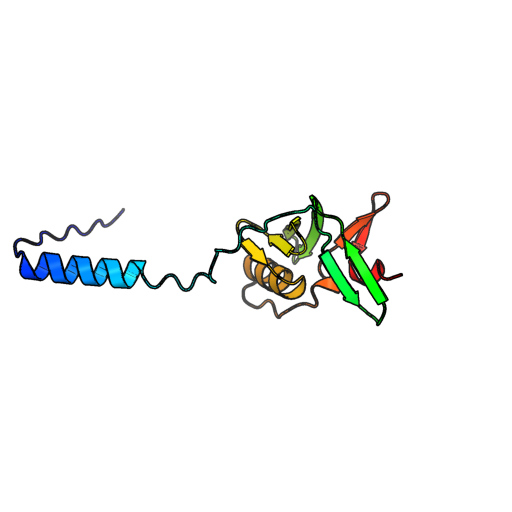 90 ? 3.805 3.402 0.400 1.00 94.19 90 PRO A O 1
ATOM 706 N N . SER A 1 91 ? 6.012 3.472 -0.021 1.00 94.62 91 SER A N 1
ATOM 707 C CA . SER A 1 91 ? 6.380 3.951 1.314 1.00 94.62 91 SER A CA 1
ATOM 708 C C . SER A 1 91 ? 5.875 5.369 1.583 1.00 94.62 91 SER A C 1
ATOM 710 O O . SER A 1 91 ? 5.431 5.643 2.694 1.00 94.62 91 SER A O 1
ATOM 712 N N . LYS A 1 92 ? 5.875 6.263 0.580 1.00 93.62 92 LYS A N 1
ATOM 713 C CA . LYS A 1 92 ? 5.303 7.612 0.739 1.00 93.62 92 LYS A CA 1
ATOM 714 C C . LYS A 1 92 ? 3.790 7.558 0.925 1.00 93.62 92 LYS A C 1
ATOM 716 O O . LYS A 1 92 ? 3.280 8.204 1.836 1.00 93.62 92 LYS A O 1
ATOM 721 N N . ALA A 1 93 ? 3.095 6.753 0.118 1.00 95.06 93 ALA A N 1
ATOM 722 C CA . ALA A 1 93 ? 1.656 6.547 0.274 1.00 95.06 93 ALA A CA 1
ATOM 723 C C . ALA A 1 93 ? 1.322 5.970 1.658 1.00 95.06 93 ALA A C 1
ATOM 725 O O . ALA A 1 93 ? 0.424 6.464 2.333 1.00 95.06 93 ALA A O 1
ATOM 726 N N . ALA A 1 94 ? 2.081 4.967 2.111 1.00 96.00 94 ALA A N 1
ATOM 727 C CA . ALA A 1 94 ? 1.868 4.325 3.405 1.00 96.00 94 ALA A CA 1
ATOM 728 C C . ALA A 1 94 ? 2.136 5.271 4.585 1.00 96.00 94 ALA A C 1
ATOM 730 O O . ALA A 1 94 ? 1.369 5.271 5.543 1.00 96.00 94 ALA A O 1
ATOM 731 N N . LEU A 1 95 ? 3.177 6.110 4.510 1.00 94.62 95 LEU A N 1
ATOM 732 C CA . LEU A 1 95 ? 3.431 7.143 5.517 1.00 94.62 95 LEU A CA 1
ATOM 733 C C . LEU A 1 95 ? 2.249 8.110 5.620 1.00 94.62 95 LEU A C 1
ATOM 735 O O . LEU A 1 95 ? 1.767 8.363 6.720 1.00 94.62 95 LEU A O 1
ATOM 739 N N . VAL A 1 96 ? 1.763 8.641 4.492 1.00 94.88 96 VAL A N 1
ATOM 740 C CA . VAL A 1 96 ? 0.638 9.585 4.527 1.00 94.88 96 VAL A CA 1
ATOM 741 C C . VAL A 1 96 ? -0.630 8.912 5.045 1.00 94.88 96 VAL A C 1
ATOM 743 O O . VAL A 1 96 ? -1.276 9.478 5.922 1.00 94.88 96 VAL A O 1
ATOM 746 N N . ALA A 1 97 ? -0.932 7.695 4.591 1.00 94.31 97 ALA A N 1
ATOM 747 C CA . ALA A 1 97 ? -2.071 6.919 5.073 1.00 94.31 97 ALA A CA 1
ATOM 748 C C . ALA A 1 97 ? -1.973 6.614 6.579 1.00 94.31 97 ALA A C 1
ATOM 750 O O . ALA A 1 97 ? -2.954 6.702 7.306 1.00 94.31 97 ALA A O 1
ATOM 751 N N . GLY A 1 98 ? -0.777 6.323 7.091 1.00 93.56 98 GLY A N 1
ATOM 752 C CA . GLY A 1 98 ? -0.552 6.157 8.524 1.00 93.56 98 GLY A CA 1
ATOM 753 C C . GLY A 1 98 ? -0.766 7.452 9.317 1.00 93.56 98 GLY A C 1
ATOM 754 O O . GLY A 1 98 ? -1.374 7.426 10.387 1.00 93.56 98 GLY A O 1
ATOM 755 N N . LEU A 1 99 ? -0.332 8.596 8.778 1.00 94.69 99 LEU A N 1
ATOM 756 C CA . LEU A 1 99 ? -0.489 9.923 9.389 1.00 94.69 99 LEU A CA 1
ATOM 757 C C . LEU A 1 99 ? -1.934 10.456 9.387 1.00 94.69 99 LEU A C 1
ATOM 759 O O . LEU A 1 99 ? -2.227 11.412 10.123 1.00 94.69 99 LEU A O 1
ATOM 763 N N . THR A 1 100 ? -2.846 9.883 8.590 1.00 94.62 100 THR A N 1
ATOM 764 C CA . THR A 1 100 ? -4.283 10.194 8.701 1.00 94.62 100 THR A CA 1
ATOM 765 C C . THR A 1 100 ? -4.894 9.565 9.953 1.00 94.62 100 THR A C 1
ATOM 767 O O . THR A 1 100 ? -5.750 10.186 10.577 1.00 94.62 100 THR A O 1
ATOM 770 N N . VAL A 1 101 ? -4.391 8.400 10.378 1.00 93.38 101 VAL A N 1
ATOM 771 C CA . VAL A 1 101 ? -4.871 7.665 11.561 1.00 93.38 101 VAL A CA 1
ATOM 772 C C . VAL A 1 101 ? -4.105 8.046 12.831 1.00 93.38 101 VAL A C 1
ATOM 774 O O . VAL A 1 101 ? -4.706 8.263 13.879 1.00 93.38 101 VAL A O 1
ATOM 777 N N . ASN A 1 102 ? -2.775 8.147 12.760 1.00 92.94 102 ASN A N 1
ATOM 778 C CA . ASN A 1 102 ? -1.907 8.450 13.897 1.00 92.94 102 ASN A CA 1
ATOM 779 C C . ASN A 1 102 ? -0.818 9.456 13.503 1.00 92.94 102 ASN A C 1
ATOM 781 O O . ASN A 1 102 ? 0.072 9.146 12.714 1.00 92.94 102 ASN A O 1
ATOM 785 N N . LYS A 1 103 ? -0.829 10.648 14.114 1.00 93.12 103 LYS A N 1
ATOM 786 C CA . LYS A 1 103 ? 0.147 11.719 13.834 1.00 93.12 103 LYS A CA 1
ATOM 787 C C . LYS A 1 103 ? 1.592 11.366 14.196 1.00 93.12 103 LYS A C 1
ATOM 789 O O . LYS A 1 103 ? 2.502 12.033 13.719 1.00 93.12 103 LYS A O 1
ATOM 794 N N . SER A 1 104 ? 1.804 10.318 14.988 1.00 91.88 104 SER A N 1
ATOM 795 C CA . SER A 1 104 ? 3.125 9.780 15.330 1.00 91.88 104 SER A CA 1
ATOM 796 C C . SER A 1 104 ? 3.527 8.575 14.471 1.00 91.88 104 SER A C 1
ATOM 798 O O . SER A 1 104 ? 4.452 7.850 14.834 1.00 91.88 104 SER A O 1
ATOM 800 N N . CYS A 1 105 ? 2.831 8.313 13.360 1.00 86.94 105 CYS A N 1
ATOM 801 C CA . CYS A 1 105 ? 3.200 7.238 12.446 1.00 86.94 105 CYS A CA 1
ATOM 802 C C . CYS A 1 105 ? 4.589 7.498 11.839 1.00 86.94 105 CYS A C 1
ATOM 804 O O . CYS A 1 105 ? 4.824 8.527 11.205 1.00 86.94 105 CYS A O 1
ATOM 806 N N . ASN A 1 106 ? 5.503 6.547 12.023 1.00 86.31 106 ASN A N 1
ATOM 807 C CA . ASN A 1 106 ? 6.816 6.558 11.383 1.00 86.31 106 ASN A CA 1
ATOM 808 C C . ASN A 1 106 ? 6.732 5.919 10.000 1.00 86.31 106 ASN A C 1
ATOM 810 O O . ASN A 1 106 ? 5.931 5.009 9.807 1.00 86.31 106 ASN A O 1
ATOM 814 N N . THR A 1 107 ? 7.603 6.339 9.075 1.00 76.81 107 THR A N 1
ATOM 815 C CA . THR A 1 107 ? 7.648 5.848 7.688 1.00 76.81 107 THR A CA 1
ATOM 816 C C . THR A 1 107 ? 7.682 4.321 7.633 1.00 76.81 107 THR A C 1
ATOM 818 O O . THR A 1 107 ? 8.730 3.722 7.901 1.00 76.81 107 THR A O 1
ATOM 821 N N . PRO A 1 108 ? 6.570 3.665 7.268 1.00 80.81 108 PRO A N 1
ATOM 822 C CA . PRO A 1 108 ? 6.555 2.223 7.154 1.00 80.81 108 PRO A CA 1
ATOM 823 C C . PRO A 1 108 ? 7.203 1.801 5.833 1.00 80.81 108 PRO A C 1
ATOM 825 O O . PRO A 1 108 ? 7.226 2.545 4.848 1.00 80.81 108 PRO A O 1
ATOM 828 N N . ASN A 1 109 ? 7.705 0.568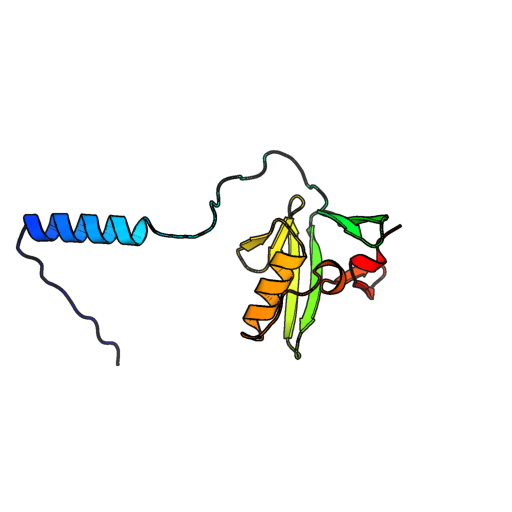 5.781 1.00 90.12 109 ASN A N 1
ATOM 829 C CA . ASN A 1 109 ? 8.053 -0.032 4.500 1.00 90.12 109 ASN A CA 1
ATOM 830 C C . ASN A 1 109 ? 6.754 -0.275 3.717 1.00 90.12 109 ASN A C 1
ATOM 832 O O . ASN A 1 109 ? 5.986 -1.175 4.057 1.00 90.12 109 ASN A O 1
ATOM 836 N N . GLY A 1 110 ? 6.515 0.511 2.665 1.00 90.31 110 GLY A N 1
ATOM 837 C CA . GLY A 1 110 ? 5.269 0.456 1.905 1.00 90.31 110 GLY A CA 1
ATOM 838 C C . GLY A 1 110 ? 4.992 -0.897 1.249 1.00 90.31 110 GLY A C 1
ATOM 839 O O . GLY A 1 110 ? 3.832 -1.266 1.110 1.00 90.31 110 GLY A O 1
ATOM 840 N N . TYR A 1 111 ? 6.030 -1.669 0.913 1.00 92.38 111 TYR A N 1
ATOM 841 C CA . TYR A 1 111 ? 5.878 -3.015 0.349 1.00 92.38 111 TYR A CA 1
ATOM 842 C C . TYR A 1 111 ? 5.418 -4.046 1.396 1.00 92.38 111 TYR A C 1
ATOM 844 O O . TYR A 1 111 ? 4.787 -5.040 1.050 1.00 92.38 111 TYR A O 1
ATOM 852 N N . LYS A 1 112 ? 5.708 -3.804 2.680 1.00 93.81 112 LYS A N 1
ATOM 853 C CA . LYS A 1 112 ? 5.211 -4.602 3.818 1.00 93.81 112 LYS A CA 1
ATOM 854 C C . LYS A 1 112 ? 3.834 -4.155 4.287 1.00 93.81 112 LYS A C 1
ATOM 856 O O . LYS A 1 112 ? 3.074 -4.950 4.828 1.00 93.81 112 LYS A O 1
ATOM 861 N N . TRP A 1 113 ? 3.567 -2.863 4.139 1.00 94.88 113 TRP A N 1
ATOM 862 C CA . TRP A 1 113 ? 2.366 -2.214 4.635 1.00 94.88 113 TRP A CA 1
ATOM 863 C C . TRP A 1 113 ? 1.161 -2.537 3.762 1.00 94.88 113 TRP A C 1
ATOM 865 O O . TRP A 1 113 ? 0.164 -3.074 4.237 1.00 94.88 113 TRP A O 1
ATOM 875 N N . TRP A 1 114 ? 1.258 -2.233 2.472 1.00 96.44 114 TRP A N 1
ATOM 876 C CA . TRP A 1 114 ? 0.149 -2.429 1.557 1.00 96.44 114 TRP A CA 1
ATOM 877 C C . TRP A 1 114 ? -0.041 -3.907 1.242 1.00 96.44 114 TRP A C 1
ATOM 879 O O . TRP A 1 114 ? 0.920 -4.642 1.002 1.00 96.44 114 TRP A O 1
ATOM 889 N N . ASN A 1 115 ? -1.302 -4.321 1.208 1.00 97.25 115 ASN A N 1
ATOM 890 C CA . ASN A 1 115 ? -1.719 -5.638 0.764 1.00 97.25 115 ASN A CA 1
ATOM 891 C C . ASN A 1 115 ? -2.473 -5.520 -0.553 1.00 97.25 115 ASN A C 1
ATOM 893 O O . ASN A 1 115 ? -3.208 -4.562 -0.769 1.00 97.25 115 ASN A O 1
ATOM 897 N N . VAL A 1 116 ? -2.333 -6.533 -1.392 1.00 96.31 116 VAL A N 1
ATOM 898 C CA . VAL A 1 116 ? -3.055 -6.702 -2.651 1.00 96.31 116 VAL A CA 1
ATOM 899 C C . VAL A 1 116 ? -3.937 -7.941 -2.534 1.00 96.31 116 VAL A C 1
ATOM 901 O O . VAL A 1 116 ? -3.584 -8.889 -1.827 1.00 96.31 116 VAL A O 1
ATOM 904 N N . LYS A 1 117 ? -5.088 -7.958 -3.208 1.00 94.75 117 LYS A N 1
ATOM 905 C CA . LYS A 1 117 ? -5.983 -9.118 -3.195 1.00 94.75 117 LYS A CA 1
ATOM 906 C C . LYS A 1 117 ? -5.581 -10.117 -4.283 1.00 94.75 117 LYS A C 1
ATOM 908 O O . LYS A 1 117 ? -5.613 -9.800 -5.468 1.00 94.75 117 LYS A O 1
ATOM 913 N N . ARG A 1 118 ? -5.226 -11.342 -3.903 1.00 91.19 118 ARG A N 1
ATOM 914 C CA . ARG A 1 118 ? -4.963 -12.470 -4.816 1.00 91.19 118 ARG A CA 1
ATOM 915 C C . ARG A 1 118 ? -5.726 -13.688 -4.321 1.00 91.19 118 ARG A C 1
ATOM 917 O O . ARG A 1 118 ? -5.713 -13.965 -3.125 1.00 91.19 118 ARG A O 1
ATOM 924 N N . ASP A 1 119 ? -6.458 -14.355 -5.208 1.00 89.75 119 ASP A N 1
ATOM 925 C CA . ASP A 1 119 ? -7.257 -15.548 -4.880 1.00 89.75 119 ASP A CA 1
ATOM 926 C C . ASP A 1 119 ? -8.150 -15.369 -3.636 1.00 89.75 119 ASP A C 1
ATOM 928 O O . ASP A 1 119 ? -8.256 -16.231 -2.763 1.00 89.75 119 ASP A O 1
ATOM 932 N N . GLY A 1 120 ? -8.754 -14.182 -3.511 1.00 91.62 120 GLY A N 1
ATOM 933 C CA . GLY A 1 120 ? -9.622 -13.817 -2.388 1.00 91.62 120 GLY A CA 1
ATOM 934 C C . GLY A 1 120 ? -8.903 -13.434 -1.088 1.00 91.62 120 GLY A C 1
ATOM 935 O O . GLY A 1 120 ? -9.570 -12.992 -0.155 1.00 91.62 120 GLY A O 1
ATOM 936 N N . LYS A 1 121 ? -7.571 -13.537 -1.020 1.00 94.69 121 LYS A N 1
ATOM 937 C CA . LYS A 1 121 ? -6.761 -13.228 0.165 1.00 94.69 121 LYS A CA 1
ATOM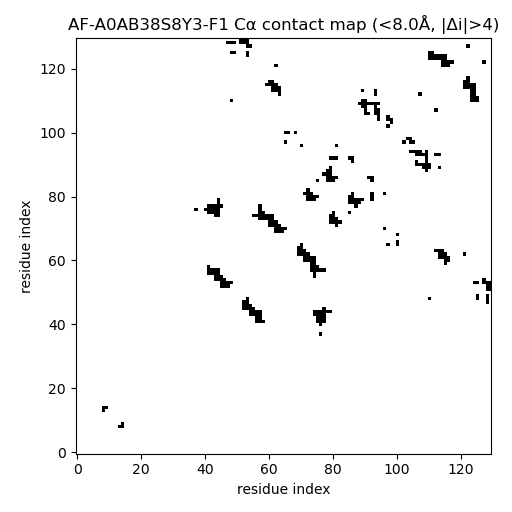 938 C C . LYS A 1 121 ? -5.993 -11.922 -0.004 1.00 94.69 121 LYS A C 1
ATOM 940 O O . LYS A 1 121 ? -5.436 -11.654 -1.064 1.00 94.69 121 LYS A O 1
ATOM 945 N N . TRP A 1 122 ? -5.929 -11.135 1.064 1.00 95.38 122 TRP A N 1
ATOM 946 C CA . TRP A 1 122 ? -5.036 -9.982 1.145 1.00 95.38 122 TRP A CA 1
ATOM 947 C C . TRP A 1 122 ? -3.627 -10.459 1.476 1.00 95.38 122 TRP A C 1
ATOM 949 O O . TRP A 1 122 ? -3.411 -11.085 2.514 1.00 95.38 122 TRP A O 1
ATOM 959 N N . ILE A 1 123 ? -2.680 -10.181 0.585 1.00 94.94 123 ILE A N 1
ATOM 960 C CA . ILE A 1 123 ? -1.273 -10.530 0.764 1.00 94.94 123 ILE A CA 1
ATOM 961 C C . ILE A 1 123 ? -0.398 -9.280 0.655 1.00 94.94 123 ILE A C 1
ATOM 963 O O . ILE A 1 123 ? -0.639 -8.461 -0.233 1.00 94.94 123 ILE A O 1
ATOM 967 N N . PRO A 1 124 ? 0.616 -9.113 1.523 1.00 95.06 124 PRO A N 1
ATOM 968 C CA . PRO A 1 124 ? 1.543 -7.993 1.427 1.00 95.06 124 PRO A CA 1
ATOM 969 C C . PRO A 1 124 ? 2.216 -7.942 0.058 1.00 95.06 124 PRO A C 1
ATOM 971 O O . PRO A 1 124 ? 2.592 -8.991 -0.473 1.00 95.06 124 PRO A O 1
ATOM 974 N N . ILE A 1 125 ? 2.435 -6.738 -0.478 1.00 94.19 125 ILE A N 1
ATOM 975 C CA . ILE A 1 125 ? 3.123 -6.553 -1.766 1.00 94.19 125 ILE A CA 1
ATOM 976 C C . ILE A 1 125 ? 4.473 -7.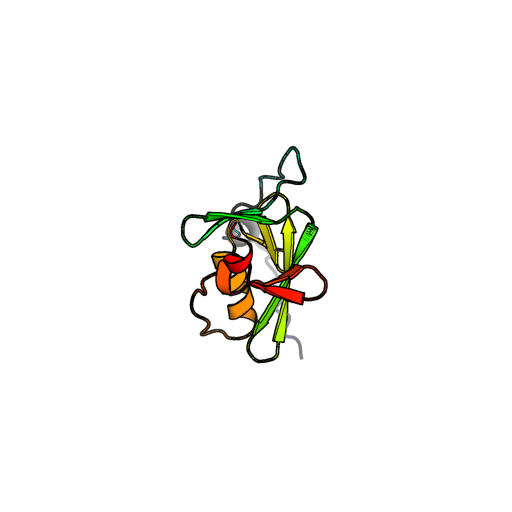281 -1.773 1.00 94.19 125 ILE A C 1
ATOM 978 O O . ILE A 1 125 ? 4.847 -7.890 -2.770 1.00 94.19 125 ILE A O 1
ATOM 982 N N . GLU A 1 126 ? 5.203 -7.270 -0.656 1.00 93.06 126 GLU A N 1
ATOM 983 C CA . GLU A 1 126 ? 6.508 -7.925 -0.562 1.00 93.06 126 GLU A CA 1
ATOM 984 C C . GLU A 1 126 ? 6.483 -9.435 -0.831 1.00 93.06 126 GLU A C 1
ATOM 986 O O . GLU A 1 126 ? 7.509 -10.005 -1.194 1.00 93.06 126 GLU A O 1
ATOM 991 N N . LYS A 1 127 ? 5.325 -10.082 -0.649 1.00 91.75 127 LYS A N 1
ATOM 992 C CA . LYS A 1 127 ? 5.141 -11.518 -0.875 1.00 91.75 127 LYS A CA 1
ATOM 993 C C . LYS A 1 127 ? 4.760 -11.849 -2.315 1.00 91.75 127 LYS A C 1
ATOM 995 O O . LYS A 1 127 ? 4.675 -13.025 -2.643 1.00 91.75 127 LYS A O 1
ATOM 1000 N N . LEU A 1 128 ? 4.548 -10.837 -3.158 1.00 87.19 128 LEU A N 1
ATOM 1001 C CA . LEU A 1 128 ? 4.336 -10.998 -4.599 1.00 87.19 128 LEU A CA 1
ATOM 1002 C C . LEU A 1 128 ? 5.645 -11.202 -5.370 1.00 87.19 128 LEU A C 1
ATOM 1004 O O . LEU A 1 128 ? 5.610 -11.367 -6.581 1.00 87.19 128 LEU A O 1
ATOM 1008 N N . ALA A 1 129 ? 6.792 -11.103 -4.699 1.00 80.25 129 ALA A N 1
ATOM 1009 C CA . ALA A 1 129 ? 8.088 -11.112 -5.354 1.00 80.25 129 ALA A CA 1
ATOM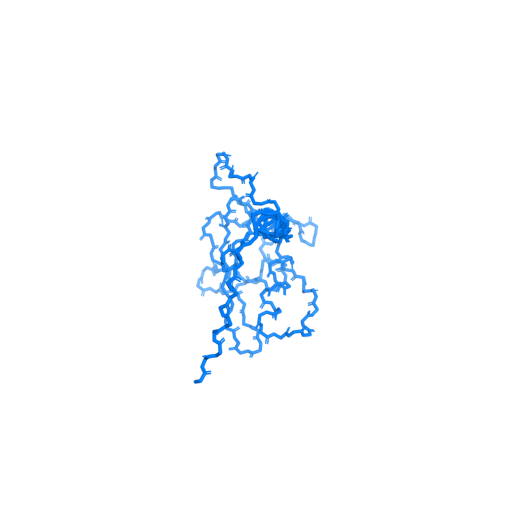 1010 C C . ALA A 1 129 ? 8.457 -12.528 -5.814 1.00 80.25 129 ALA A C 1
ATOM 1012 O O . ALA A 1 129 ? 8.769 -13.398 -4.992 1.00 80.25 129 ALA A O 1
ATOM 1013 N N . GLU A 1 130 ? 8.418 -12.730 -7.128 1.00 63.59 130 GLU A N 1
ATOM 1014 C CA . GLU A 1 130 ? 8.772 -13.986 -7.799 1.00 63.59 130 GLU A CA 1
ATOM 1015 C C . GLU A 1 130 ? 10.287 -14.210 -7.828 1.00 63.59 130 GLU A C 1
ATOM 1017 O O . GLU A 1 130 ? 11.044 -13.264 -8.154 1.00 63.59 130 GLU A O 1
#

Sequence (130 aa):
MSNSITFNVTDPVLAMQVAELIARYEGKSTAPKAEQQPTEGNKPLVGITNGRRVEIPHGEQLWHNYLGTDLHATVENGMIRFEDKIYDSPSKAALVAGLTVNKSCNTPNGYKWWNVKRDGKWIPIEKLAE

Solvent-accessible surface area (backbone atoms only — not comparable to full-atom values): 7769 Å² total; per-residue (Å²): 141,81,90,80,87,83,83,86,76,91,44,75,69,58,47,51,54,50,49,52,49,48,52,55,58,70,66,59,67,85,62,76,86,87,79,75,82,80,78,82,64,81,33,43,31,73,49,73,42,98,93,18,58,29,77,43,56,40,74,40,57,33,39,38,76,54,98,87,42,81,45,66,33,34,26,50,61,38,23,36,32,43,82,100,42,79,24,88,42,54,32,61,44,42,27,54,59,37,42,74,79,35,85,82,51,67,78,45,61,16,44,68,55,35,17,35,74,52,98,91,38,78,40,38,46,54,75,59,42,101

Foldseek 3Di:
DDDDDDDDDPDVVVVVVVVVVVVVVVVPPPPPPPDDPDDDDQAWQWDAAPNFIFTHTFQFKKWAQDPNDIFIWGHHRNWIGGPNDTGNDQQVSQQVSNCVVPVPDDRDPSQQGIFTADPNDTDRSNVRGD

Radius of gyration: 21.23 Å; Cα contacts (8 Å, |Δi|>4): 194; chains: 1; bounding box: 38×69×39 Å

Nearest PDB structures (foldseek):
  7ydw-assembly1_D  TM=7.904E-01  e=4.814E-03  Mus musculus
  5yvq-assembly1_A  TM=2.636E-01  e=8.760E-01  Muvirus mu
  7f3f-assembly1_B  TM=3.210E-01  e=5.690E+00  Homo sapiens
  7e83-assembly1_C  TM=2.993E-01  e=6.396E+00  Homo sapiens